Protein AF-A0AAN7CCL8-F1 (afdb_monomer)

Mean predicted aligned error: 8.78 Å

InterPro domains:
  IPR057684 Domain of unknown function DUF7924 [PF25545] (1-78)

Organism: NCBI:txid79813

Solvent-accessible surface area (backbone atoms only — not comparable to full-atom values): 4612 Å² total; per-residue (Å²): 134,79,63,68,69,74,47,47,77,41,71,79,48,70,50,79,49,72,57,81,48,33,39,34,36,30,36,28,30,40,47,70,57,92,92,47,74,47,80,46,75,43,83,76,48,75,47,73,21,62,57,80,87,36,76,45,42,58,50,53,55,51,54,51,49,48,47,40,64,74,57,47,45,70,66,66,77,104

pLDDT: mean 79.23, std 10.53, range [45.62, 92.38]

Foldseek 3Di:
DCCLVVQAPDQPDWDWDDDLFKIWIWGKGWHDDPPDIDIDIDTPDMDTQPPPVNPCSCVRVVVVVCCCVVPPVVVPVD

Secondary structure (DSSP, 8-state):
--THHHHBSS--EEEEEE-SSEEEEEEEEEEEETTEEEEEEEEEEEEESSTTTTTTTTHHHHHHHHHIIIIIHHHH--

Nearest PDB structures (foldseek):
  4ydz-assembly1_A  TM=5.433E-01  e=4.514E-01  Caenorhabditis elegans
  3bcy-assembly1_A  TM=6.369E-01  e=2.068E+00  Saccharomyces cerevisiae
  1n1y-assembly1_A  TM=6.994E-01  e=5.819E+00  Trypanosoma rangeli
  8igd-assembly1_A  TM=4.072E-01  e=6.985E+00  Arabidopsis thaliana
  6gtr-assembly1_A  TM=3.247E-01  e=7.889E+00  Escherichia coli

Radius of gyration: 17.1 Å; Cα contacts (8 Å, |Δi|>4): 112; chains: 1; bounding box: 37×26×44 Å

Structure (mmCIF, N/CA/C/O backbone):
data_AF-A0AAN7CCL8-F1
#
_entry.id   AF-A0AAN7CCL8-F1
#
loop_
_atom_site.group_PDB
_atom_site.id
_atom_site.type_symbol
_atom_site.label_atom_id
_atom_site.label_alt_id
_atom_site.label_comp_id
_atom_site.label_asym_id
_atom_site.label_entity_id
_atom_site.label_seq_id
_atom_site.pdbx_PDB_ins_code
_atom_site.Cartn_x
_atom_site.Cartn_y
_atom_site.Cartn_z
_atom_site.occupancy
_atom_site.B_iso_or_equiv
_atom_site.auth_seq_id
_atom_site.auth_comp_id
_atom_site.auth_asym_id
_atom_site.auth_atom_id
_atom_site.pdbx_PDB_model_num
ATOM 1 N N . VAL A 1 1 ? -20.450 15.294 20.727 1.00 45.62 1 VAL A N 1
ATOM 2 C CA . VAL A 1 1 ? -20.350 14.928 19.290 1.00 45.62 1 VAL A CA 1
ATOM 3 C C . VAL A 1 1 ? -19.851 13.494 19.184 1.00 45.62 1 VAL A C 1
ATOM 5 O O . VAL A 1 1 ? -18.753 13.213 19.650 1.00 45.62 1 VAL A O 1
ATOM 8 N N . ASN A 1 2 ? -20.664 12.567 18.672 1.00 52.06 2 ASN A N 1
ATOM 9 C CA . ASN A 1 2 ? -20.375 11.128 18.715 1.00 52.06 2 ASN A CA 1
ATOM 10 C C . ASN A 1 2 ? -19.591 10.674 17.460 1.00 52.06 2 ASN A C 1
ATOM 12 O O . ASN A 1 2 ? -20.132 10.018 16.569 1.00 52.06 2 ASN A O 1
ATOM 16 N N . ARG A 1 3 ? -18.301 11.051 17.394 1.00 61.28 3 ARG A N 1
ATOM 17 C CA . ARG A 1 3 ? -17.370 10.835 16.254 1.00 61.28 3 ARG A CA 1
ATOM 18 C C . ARG A 1 3 ? -17.149 9.364 15.859 1.00 61.28 3 ARG A C 1
ATOM 20 O O . ARG A 1 3 ? -16.603 9.082 14.799 1.00 61.28 3 ARG A O 1
ATOM 27 N N . LYS A 1 4 ? -17.572 8.410 16.695 1.00 56.75 4 LYS A N 1
ATOM 28 C CA . LYS A 1 4 ? -17.444 6.966 16.427 1.00 56.75 4 LYS A CA 1
ATOM 29 C C . LYS A 1 4 ? -18.258 6.520 15.206 1.00 56.75 4 LYS A C 1
ATOM 31 O O . LYS A 1 4 ? -17.808 5.657 14.463 1.00 56.75 4 LYS A O 1
ATOM 36 N N . SER A 1 5 ? -19.421 7.134 14.984 1.00 59.19 5 SER A N 1
ATOM 37 C CA . SER A 1 5 ? -20.293 6.828 13.839 1.00 59.19 5 SER A CA 1
ATOM 38 C C . SER A 1 5 ? -19.714 7.309 12.502 1.00 59.19 5 SER A C 1
ATOM 40 O O . SER A 1 5 ? -19.864 6.641 11.485 1.00 59.19 5 SER A O 1
ATOM 42 N N . GLU A 1 6 ? -18.983 8.427 12.506 1.00 57.59 6 GLU A N 1
ATOM 43 C CA . GLU A 1 6 ? -18.312 8.970 11.317 1.00 57.59 6 GLU A CA 1
ATOM 44 C C . GLU A 1 6 ? -17.126 8.102 10.877 1.00 57.59 6 GLU A C 1
ATOM 46 O O . GLU A 1 6 ? -16.812 8.045 9.685 1.00 57.59 6 GLU A O 1
ATOM 51 N N . ALA A 1 7 ? -16.499 7.411 11.836 1.00 60.62 7 ALA A N 1
ATOM 52 C CA . ALA A 1 7 ? -15.292 6.629 11.616 1.00 60.62 7 ALA A CA 1
ATOM 53 C C . ALA A 1 7 ? -15.538 5.210 11.075 1.00 60.62 7 ALA A C 1
ATOM 55 O O . ALA A 1 7 ? -14.635 4.560 10.542 1.00 60.62 7 ALA A O 1
ATOM 56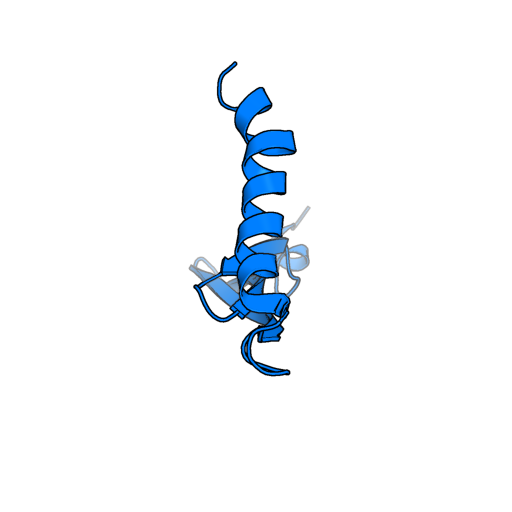 N N . GLN A 1 8 ? -16.762 4.707 11.209 1.00 60.91 8 GLN A N 1
ATOM 57 C CA . GLN A 1 8 ? -17.086 3.321 10.903 1.00 60.91 8 GLN A CA 1
ATOM 58 C C . GLN A 1 8 ? -17.195 3.108 9.382 1.00 60.91 8 GLN A C 1
ATOM 60 O O . GLN A 1 8 ? -17.997 3.740 8.699 1.00 60.91 8 GLN A O 1
ATOM 65 N N . GLY A 1 9 ? -16.374 2.208 8.830 1.00 63.00 9 GLY A N 1
ATOM 66 C CA . GLY A 1 9 ? -16.505 1.731 7.442 1.00 63.00 9 GLY A CA 1
ATOM 67 C C . GLY A 1 9 ? -16.008 2.671 6.332 1.00 63.00 9 GLY A C 1
ATOM 68 O O . GLY A 1 9 ? -15.952 2.251 5.177 1.00 63.00 9 GLY A O 1
ATOM 69 N N . LYS A 1 10 ? -15.594 3.905 6.646 1.00 70.38 10 LYS A N 1
ATOM 70 C CA . LYS A 1 10 ? -14.908 4.791 5.686 1.00 70.38 10 LYS A CA 1
ATOM 71 C C . LYS A 1 10 ? -13.401 4.525 5.694 1.00 70.38 10 LYS A C 1
ATOM 73 O O . LYS A 1 10 ? -12.827 4.216 6.737 1.00 70.38 10 LYS A O 1
ATOM 78 N N . TYR A 1 11 ? -12.737 4.665 4.547 1.00 70.50 11 TYR A N 1
ATOM 79 C CA . TYR A 1 11 ? -11.272 4.614 4.500 1.00 70.50 11 TYR A CA 1
ATOM 80 C C . TYR A 1 11 ? -10.703 5.890 5.121 1.00 70.50 11 TYR A C 1
ATOM 82 O O . TYR A 1 11 ? -10.990 6.983 4.643 1.00 70.50 11 TYR A O 1
ATOM 90 N N . HIS A 1 12 ? -9.930 5.745 6.195 1.00 73.56 12 HIS A N 1
ATOM 91 C CA . HIS A 1 12 ? -9.362 6.875 6.947 1.00 73.56 12 HIS A CA 1
ATOM 92 C C . HIS A 1 12 ? -7.914 7.152 6.567 1.00 73.56 12 HIS A C 1
ATOM 94 O O . HIS A 1 12 ? -7.439 8.279 6.658 1.00 73.56 12 HIS A O 1
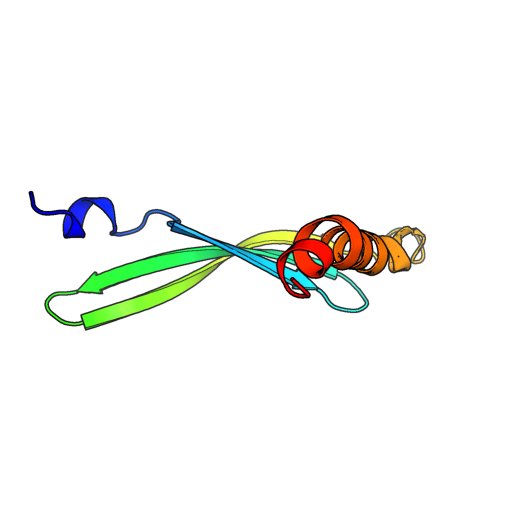ATOM 100 N N . SER A 1 13 ? -7.208 6.114 6.138 1.00 84.38 13 SER A N 1
ATOM 101 C CA . SER A 1 13 ? -5.827 6.202 5.704 1.00 84.38 13 SER A CA 1
ATOM 102 C C . SER A 1 13 ? -5.585 5.231 4.563 1.00 84.38 13 SER A C 1
ATOM 104 O O . SER A 1 13 ? -6.388 4.337 4.278 1.00 84.38 13 SER A O 1
ATOM 106 N N . TRP A 1 14 ? -4.470 5.420 3.879 1.00 88.38 14 TRP A N 1
ATOM 107 C CA . TRP A 1 14 ? -4.034 4.544 2.810 1.00 88.38 14 TRP A CA 1
ATOM 108 C C . TRP A 1 14 ? -2.555 4.228 2.983 1.00 88.38 14 TRP A C 1
ATOM 110 O O . TRP A 1 14 ? -1.813 4.969 3.625 1.00 88.38 14 TRP A O 1
ATOM 120 N N . SER A 1 15 ? -2.131 3.100 2.427 1.00 88.38 15 SER A N 1
ATOM 121 C CA . SER A 1 15 ? -0.717 2.761 2.331 1.00 88.38 15 SER A CA 1
ATOM 122 C C . SER A 1 15 ? -0.390 2.212 0.955 1.00 88.38 15 SER A C 1
ATOM 124 O O . SER A 1 15 ? -1.252 1.679 0.253 1.00 88.38 15 SER A O 1
ATOM 126 N N . ILE A 1 16 ? 0.880 2.330 0.584 1.00 87.81 16 ILE A N 1
ATOM 127 C CA . ILE A 1 16 ? 1.429 1.720 -0.619 1.00 87.81 16 ILE A CA 1
ATOM 128 C C . ILE A 1 16 ? 2.383 0.620 -0.171 1.00 87.81 16 ILE A C 1
ATOM 130 O O . ILE A 1 16 ? 3.291 0.856 0.619 1.00 87.81 16 ILE A O 1
ATOM 134 N N . SER A 1 17 ? 2.153 -0.592 -0.657 1.00 87.56 17 SER A N 1
ATOM 135 C CA . SER A 1 17 ? 3.071 -1.721 -0.520 1.00 87.56 17 SER A CA 1
ATOM 136 C C . SER A 1 17 ? 3.683 -1.996 -1.881 1.00 87.56 17 SER A C 1
ATOM 138 O O . SER A 1 17 ? 2.971 -1.961 -2.883 1.00 87.56 17 SER A O 1
ATOM 140 N N . HIS A 1 18 ? 4.978 -2.271 -1.932 1.00 83.38 18 HIS A N 1
ATOM 141 C CA . HIS A 1 18 ? 5.657 -2.576 -3.180 1.00 83.38 18 HIS A CA 1
ATOM 142 C C . HIS A 1 18 ? 6.633 -3.736 -3.003 1.00 83.38 18 HIS A C 1
ATOM 144 O O . HIS A 1 18 ? 7.173 -3.951 -1.919 1.00 83.38 18 HIS A O 1
ATOM 150 N N . ASP A 1 19 ? 6.854 -4.462 -4.089 1.00 79.50 19 ASP A N 1
ATOM 151 C CA . ASP A 1 19 ? 7.903 -5.464 -4.237 1.00 79.50 19 ASP A CA 1
ATOM 152 C C . ASP A 1 19 ? 8.598 -5.263 -5.599 1.00 79.50 19 ASP A C 1
ATOM 154 O O . ASP A 1 19 ? 8.375 -4.256 -6.278 1.00 79.50 19 ASP A O 1
ATOM 158 N N . SER A 1 20 ? 9.485 -6.179 -5.991 1.00 74.19 20 SER A N 1
ATOM 159 C CA . SER A 1 20 ? 10.206 -6.100 -7.271 1.00 74.19 20 SER A CA 1
ATOM 160 C C . SER A 1 20 ? 9.300 -6.224 -8.501 1.00 74.19 20 SER A C 1
ATOM 162 O O . SER A 1 20 ? 9.736 -5.927 -9.612 1.00 74.19 20 SER A O 1
ATOM 164 N N . ARG A 1 21 ? 8.052 -6.663 -8.320 1.00 77.12 21 ARG A N 1
ATOM 165 C CA . ARG A 1 21 ? 7.102 -6.962 -9.389 1.00 77.12 21 ARG A CA 1
ATOM 166 C C . ARG A 1 21 ? 5.932 -5.990 -9.423 1.00 77.12 21 ARG A C 1
ATOM 168 O O . ARG A 1 21 ? 5.403 -5.740 -10.500 1.00 77.12 21 ARG A O 1
ATOM 175 N N . CYS A 1 22 ? 5.480 -5.469 -8.289 1.00 82.75 22 CYS A N 1
ATOM 176 C CA . CYS A 1 22 ? 4.234 -4.717 -8.241 1.00 82.75 22 CYS A CA 1
ATOM 177 C C . CYS A 1 22 ? 4.195 -3.641 -7.153 1.00 82.75 22 CYS A C 1
ATOM 179 O O . CYS A 1 22 ? 4.944 -3.665 -6.177 1.00 82.75 22 CYS A O 1
ATOM 181 N N . ALA A 1 23 ? 3.265 -2.703 -7.321 1.00 85.44 23 ALA A N 1
ATOM 182 C CA . ALA A 1 23 ? 2.877 -1.729 -6.308 1.00 85.44 23 ALA A CA 1
ATOM 183 C C . ALA A 1 23 ? 1.372 -1.845 -6.049 1.00 85.44 23 ALA A C 1
ATOM 185 O O . ALA A 1 23 ? 0.567 -1.928 -6.978 1.00 85.44 23 ALA A O 1
ATOM 186 N N . ARG A 1 24 ? 0.975 -1.867 -4.778 1.00 90.00 24 ARG A N 1
ATOM 187 C CA . ARG A 1 24 ? -0.406 -2.065 -4.327 1.00 90.00 24 ARG A CA 1
ATOM 188 C C . ARG A 1 24 ? -0.802 -0.942 -3.381 1.00 90.00 24 ARG A C 1
ATOM 190 O O . ARG A 1 24 ? -0.120 -0.702 -2.388 1.00 90.00 24 ARG A O 1
ATOM 197 N N . ILE A 1 25 ? -1.921 -0.293 -3.674 1.00 90.69 25 ILE A N 1
ATOM 198 C CA . ILE A 1 25 ? -2.533 0.728 -2.826 1.00 90.69 25 ILE A CA 1
ATOM 199 C C . ILE A 1 25 ? -3.598 0.046 -1.975 1.00 90.69 25 ILE A C 1
ATOM 201 O O . ILE A 1 25 ? -4.506 -0.599 -2.506 1.00 90.69 25 ILE A O 1
ATOM 205 N N . TYR A 1 26 ? -3.501 0.210 -0.662 1.00 92.38 26 TYR A N 1
ATOM 206 C CA . TYR A 1 26 ? -4.478 -0.274 0.301 1.00 92.38 26 TYR A CA 1
ATOM 207 C C . TYR A 1 26 ? -5.192 0.895 0.958 1.00 92.38 26 TYR A C 1
ATOM 209 O O . TYR A 1 26 ? -4.547 1.852 1.374 1.00 92.38 26 TYR A O 1
ATOM 217 N N . GLY A 1 27 ? -6.508 0.787 1.096 1.00 90.94 27 GLY A N 1
ATOM 218 C CA . GLY A 1 27 ? -7.290 1.627 1.992 1.00 90.94 27 GLY A CA 1
ATOM 219 C C . GLY A 1 27 ? -7.438 0.929 3.335 1.00 90.94 27 GLY A C 1
ATOM 220 O O . GLY A 1 27 ? -7.794 -0.251 3.380 1.00 90.94 27 GLY A O 1
ATOM 221 N N . HIS A 1 28 ? -7.194 1.652 4.420 1.00 90.19 28 HIS A N 1
ATOM 222 C CA . HIS A 1 28 ? -7.373 1.170 5.785 1.00 90.19 28 HIS A CA 1
ATOM 223 C C . HIS A 1 28 ? -8.632 1.769 6.389 1.00 90.19 28 HIS A C 1
ATOM 225 O O . HIS A 1 28 ? -8.926 2.956 6.213 1.00 90.19 28 HIS A O 1
ATOM 231 N N . TYR A 1 29 ? -9.378 0.939 7.103 1.00 88.38 29 TYR A N 1
ATOM 232 C CA . TYR A 1 29 ? -10.586 1.347 7.801 1.00 88.38 29 TYR A CA 1
ATOM 233 C C . TYR A 1 29 ? -10.676 0.643 9.150 1.00 88.38 29 TYR A C 1
ATOM 235 O O . TYR A 1 29 ? -10.209 -0.487 9.325 1.00 88.38 29 TYR A O 1
ATOM 243 N N . ALA A 1 30 ? -11.289 1.330 10.105 1.00 86.12 30 ALA A N 1
ATOM 244 C CA . ALA A 1 30 ? -11.616 0.765 11.398 1.00 86.12 30 ALA A CA 1
ATOM 245 C C . ALA A 1 30 ? -13.072 0.287 11.394 1.00 86.12 30 ALA A C 1
ATOM 247 O O . ALA A 1 30 ? -13.972 0.947 10.861 1.00 86.12 30 ALA A O 1
ATOM 248 N N . ARG A 1 31 ? -13.310 -0.867 12.012 1.00 83.12 31 ARG A N 1
ATOM 249 C CA . ARG A 1 31 ? -14.642 -1.310 12.411 1.00 83.12 31 ARG A CA 1
ATOM 250 C C . ARG A 1 31 ? -14.693 -1.268 13.930 1.00 83.12 31 ARG A C 1
ATOM 252 O O . ARG A 1 31 ? -13.980 -2.012 14.596 1.00 83.12 31 ARG A O 1
ATOM 259 N N . ILE A 1 32 ? -15.514 -0.363 14.443 1.00 83.44 32 ILE A N 1
ATOM 260 C CA . ILE A 1 32 ? -15.768 -0.206 15.873 1.00 83.44 32 ILE A CA 1
ATOM 261 C C . ILE A 1 32 ? -16.958 -1.105 16.212 1.00 83.44 32 ILE A C 1
ATOM 263 O O . ILE A 1 32 ? -17.986 -1.008 15.543 1.00 83.44 32 ILE A O 1
ATOM 267 N N . ASP A 1 33 ? -16.815 -1.986 17.194 1.00 82.94 33 ASP A N 1
ATOM 268 C CA . ASP A 1 33 ? -17.864 -2.881 17.689 1.00 82.94 33 ASP A CA 1
ATOM 269 C C . ASP A 1 33 ? -17.892 -2.793 19.223 1.00 82.94 33 ASP A C 1
ATOM 271 O O . ASP A 1 33 ? -17.071 -3.386 19.921 1.00 82.94 33 ASP A O 1
ATOM 275 N N . GLY A 1 34 ? -18.764 -1.933 19.755 1.00 82.56 34 GLY A N 1
ATOM 276 C CA . GLY A 1 34 ? -18.795 -1.617 21.186 1.00 82.56 34 GLY A CA 1
ATOM 277 C C . GLY A 1 34 ? -17.501 -0.956 21.687 1.00 82.56 34 GLY A C 1
ATOM 278 O O . GLY A 1 34 ? -17.184 0.178 21.308 1.00 82.56 34 GLY A O 1
ATOM 279 N N . SER A 1 35 ? -16.786 -1.644 22.585 1.00 84.44 35 SER A N 1
ATOM 280 C CA . SER A 1 35 ? -15.467 -1.243 23.104 1.00 84.44 35 SER A CA 1
ATOM 281 C C . SER A 1 35 ? -14.306 -1.669 22.206 1.00 84.44 35 SER A C 1
ATOM 283 O O . SER A 1 35 ? -13.223 -1.093 22.310 1.00 84.44 35 SER A O 1
ATOM 285 N N . ASP A 1 36 ? -14.522 -2.633 21.311 1.00 84.56 36 ASP A N 1
ATOM 286 C CA . ASP A 1 36 ? -13.469 -3.192 20.474 1.00 84.56 36 ASP A CA 1
ATOM 287 C C . ASP A 1 36 ? -13.338 -2.411 19.168 1.00 84.56 36 ASP A C 1
ATOM 289 O O . ASP A 1 36 ? -14.314 -2.097 18.486 1.00 84.56 36 ASP A O 1
ATOM 293 N N . THR A 1 37 ? -12.101 -2.104 18.784 1.00 84.81 37 THR A N 1
ATOM 294 C CA . THR A 1 37 ? -11.794 -1.500 17.483 1.00 84.81 37 THR A CA 1
ATOM 295 C C . THR A 1 37 ? -10.892 -2.436 16.700 1.00 84.81 37 THR A C 1
ATOM 297 O O . THR A 1 37 ? -9.765 -2.710 17.106 1.00 84.81 37 THR A O 1
ATOM 300 N N . LYS A 1 38 ? -11.384 -2.922 15.560 1.00 88.44 38 LYS A N 1
ATOM 301 C CA . LYS A 1 38 ? -10.627 -3.786 14.648 1.00 88.44 38 LYS A CA 1
ATOM 302 C C . LYS A 1 38 ? -10.194 -2.989 13.425 1.00 88.44 38 LYS A C 1
ATOM 304 O O . LYS A 1 38 ? -10.990 -2.246 12.851 1.00 88.44 38 LYS A O 1
ATOM 309 N N . TYR A 1 39 ? -8.944 -3.167 13.015 1.00 87.00 39 TYR A N 1
ATOM 310 C CA . TYR A 1 39 ? -8.368 -2.491 11.856 1.00 87.00 39 TYR A CA 1
ATOM 311 C C . TYR A 1 39 ? -8.253 -3.455 10.686 1.00 87.00 39 TYR A C 1
ATOM 313 O O . TYR A 1 39 ? -7.730 -4.562 10.821 1.00 87.00 39 TYR A O 1
ATOM 321 N N . TYR A 1 40 ? -8.726 -3.014 9.528 1.00 89.25 40 TYR A N 1
ATOM 322 C CA . TYR A 1 40 ? -8.710 -3.793 8.302 1.00 89.25 40 TYR A CA 1
ATOM 323 C C . TYR A 1 40 ? -8.084 -2.981 7.178 1.00 89.25 40 TYR A C 1
ATOM 325 O O . TYR A 1 40 ? -8.183 -1.753 7.142 1.00 89.25 40 TYR A O 1
ATOM 333 N N . ARG A 1 41 ? -7.492 -3.688 6.213 1.00 90.19 41 ARG A N 1
ATOM 334 C CA . ARG A 1 41 ? -7.030 -3.103 4.954 1.00 90.19 41 ARG A CA 1
ATOM 335 C C . ARG A 1 41 ? -7.705 -3.787 3.778 1.00 90.19 41 ARG A C 1
ATOM 337 O O . ARG A 1 41 ? -7.855 -5.008 3.772 1.00 90.19 41 ARG A O 1
ATOM 344 N N . ARG A 1 42 ? -8.056 -3.015 2.755 1.00 89.69 42 ARG A N 1
ATOM 345 C CA . ARG A 1 42 ? -8.563 -3.522 1.476 1.00 89.69 42 ARG A CA 1
ATOM 346 C C . ARG A 1 42 ? -7.699 -2.996 0.342 1.00 89.69 42 ARG A C 1
ATOM 348 O O . ARG A 1 42 ? -7.379 -1.812 0.315 1.00 89.69 42 ARG A O 1
ATOM 355 N N . ALA A 1 43 ? -7.333 -3.864 -0.597 1.00 91.56 43 ALA A N 1
ATOM 356 C CA . ALA A 1 43 ? -6.656 -3.431 -1.813 1.00 91.56 43 ALA A CA 1
ATOM 357 C C . ALA A 1 43 ? -7.605 -2.550 -2.643 1.00 91.56 43 ALA A C 1
ATOM 359 O O . ALA A 1 43 ? -8.70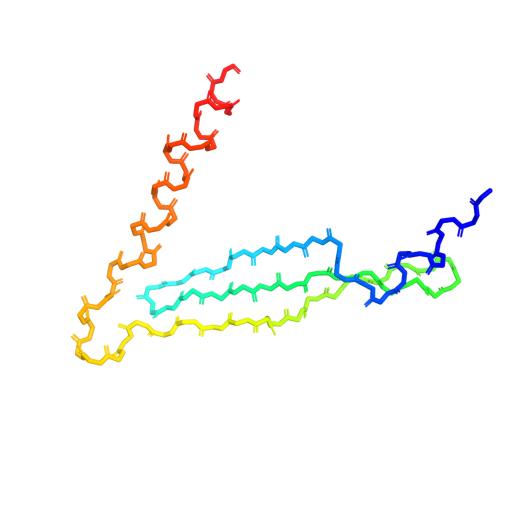8 -2.976 -2.983 1.00 91.56 43 ALA A O 1
ATOM 360 N N . ILE A 1 44 ? -7.175 -1.325 -2.943 1.00 89.44 44 ILE A N 1
ATOM 361 C CA . ILE A 1 44 ? -7.878 -0.388 -3.829 1.00 89.44 44 ILE A CA 1
ATOM 362 C C . ILE A 1 44 ? -7.434 -0.634 -5.272 1.00 89.44 44 ILE A C 1
ATOM 364 O O . ILE A 1 44 ? -8.259 -0.731 -6.178 1.00 89.44 44 ILE A O 1
ATOM 368 N N . LYS A 1 45 ? -6.119 -0.748 -5.488 1.00 88.62 45 LYS A N 1
ATOM 369 C CA . LYS A 1 45 ? -5.530 -0.957 -6.813 1.00 88.62 45 LYS A CA 1
ATOM 370 C C . LYS A 1 45 ? -4.194 -1.680 -6.698 1.00 88.62 45 LYS A C 1
ATOM 372 O O . LYS A 1 45 ? -3.444 -1.449 -5.753 1.00 88.62 45 LYS A O 1
ATOM 377 N N . ALA A 1 46 ? -3.894 -2.520 -7.681 1.00 87.56 46 ALA A N 1
ATOM 378 C CA . ALA A 1 46 ? -2.590 -3.139 -7.861 1.00 87.56 46 ALA A CA 1
ATOM 379 C C . ALA A 1 46 ? -2.069 -2.838 -9.271 1.00 87.56 46 ALA A C 1
ATOM 381 O O . ALA A 1 46 ? -2.842 -2.849 -10.232 1.00 87.56 46 ALA A O 1
ATOM 382 N N . PHE A 1 47 ? -0.772 -2.572 -9.367 1.00 82.44 47 PHE A N 1
ATOM 383 C CA . PHE A 1 47 ? -0.026 -2.370 -10.603 1.00 82.44 47 PHE A CA 1
ATOM 384 C C . PHE A 1 47 ? 1.030 -3.463 -10.690 1.00 82.44 47 PHE A C 1
ATOM 386 O O . PHE A 1 47 ? 1.895 -3.523 -9.820 1.00 82.44 47 PHE A O 1
ATOM 393 N N . ASP A 1 48 ? 0.937 -4.332 -11.693 1.00 82.81 48 ASP A N 1
ATOM 394 C CA . ASP A 1 48 ? 1.956 -5.339 -11.992 1.00 82.81 48 ASP A CA 1
ATOM 395 C C . ASP A 1 48 ? 2.885 -4.790 -13.082 1.00 82.81 48 ASP A C 1
ATOM 397 O O . ASP A 1 48 ? 2.414 -4.271 -14.093 1.00 82.81 48 ASP A O 1
ATOM 401 N N . PHE A 1 49 ? 4.192 -4.878 -12.861 1.00 76.25 49 PHE A N 1
ATOM 402 C CA . PHE A 1 49 ? 5.238 -4.359 -13.741 1.00 76.25 49 PHE A CA 1
ATOM 403 C C . PHE A 1 49 ? 5.980 -5.464 -14.500 1.00 76.25 49 PHE A C 1
ATOM 405 O O . PHE A 1 49 ? 6.912 -5.173 -15.246 1.00 76.25 49 PHE A O 1
ATOM 412 N N . THR A 1 50 ? 5.583 -6.729 -14.328 1.00 72.62 50 THR A N 1
ATOM 413 C CA . THR A 1 50 ? 6.099 -7.855 -15.133 1.00 72.62 50 THR A CA 1
ATOM 414 C C . THR A 1 50 ? 5.442 -7.952 -16.509 1.00 72.62 50 THR A C 1
ATOM 416 O O . THR A 1 50 ? 5.897 -8.703 -17.368 1.00 72.62 50 THR A O 1
ATOM 419 N N . VAL A 1 51 ? 4.398 -7.159 -16.748 1.00 67.88 51 VAL A N 1
ATOM 420 C CA . VAL A 1 51 ? 3.723 -7.047 -18.044 1.00 67.88 51 VAL A CA 1
ATOM 421 C C . VAL A 1 51 ? 4.652 -6.354 -19.055 1.00 67.88 51 VAL A C 1
ATOM 423 O O . VAL A 1 51 ? 5.447 -5.497 -18.676 1.00 67.88 51 VAL A O 1
ATOM 426 N N . GLN A 1 52 ? 4.558 -6.712 -20.342 1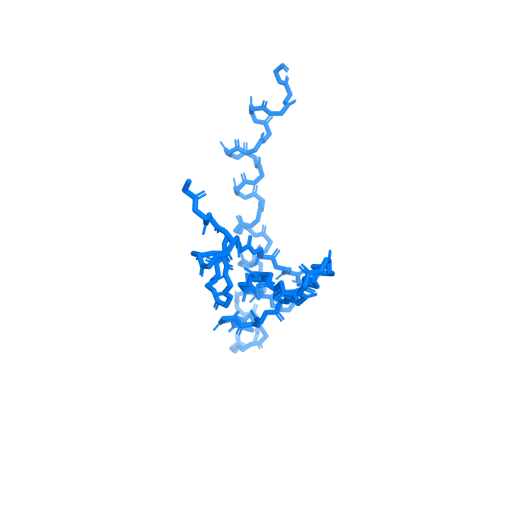.00 70.81 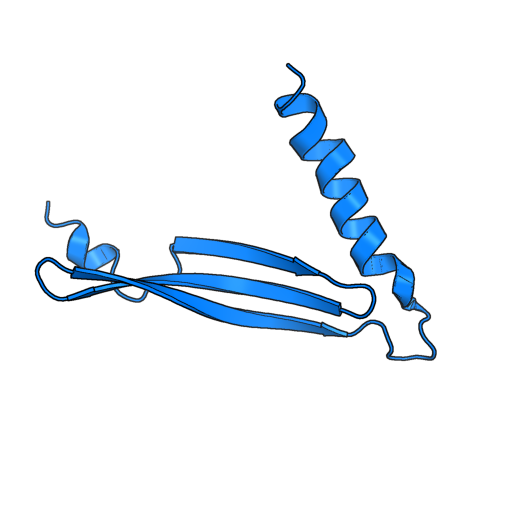52 GLN A N 1
ATOM 427 C CA . GLN A 1 52 ? 5.422 -6.186 -21.419 1.00 70.81 52 GLN A CA 1
ATOM 428 C C . GLN A 1 52 ? 6.930 -6.422 -21.179 1.00 70.81 52 GLN A C 1
ATOM 430 O O . GLN A 1 52 ? 7.731 -5.495 -21.282 1.00 70.81 52 GLN A O 1
ATOM 435 N N . ASP A 1 53 ? 7.313 -7.656 -20.833 1.00 68.44 53 ASP A N 1
ATOM 436 C CA . ASP A 1 53 ? 8.717 -8.081 -20.667 1.00 68.44 53 ASP A CA 1
ATOM 437 C C . ASP A 1 53 ? 9.508 -7.268 -19.618 1.00 68.44 53 ASP A C 1
ATOM 439 O O . ASP A 1 53 ? 10.706 -7.007 -19.728 1.00 68.44 53 ASP A O 1
ATOM 443 N N . GLY A 1 54 ? 8.816 -6.801 -18.574 1.00 67.81 54 GLY A N 1
ATOM 444 C CA . GLY A 1 54 ? 9.452 -6.055 -17.490 1.00 67.81 54 GLY A CA 1
ATOM 445 C C . GLY A 1 54 ? 9.941 -4.662 -17.891 1.00 67.81 54 GLY A C 1
ATOM 446 O O . GLY A 1 54 ? 10.799 -4.104 -17.198 1.00 67.81 54 GLY A O 1
ATOM 447 N N . LYS A 1 55 ? 9.398 -4.076 -18.967 1.00 74.50 55 LYS A N 1
ATOM 448 C CA . LYS A 1 55 ? 9.684 -2.694 -19.392 1.00 74.50 55 LYS A CA 1
ATOM 449 C C . LYS A 1 55 ? 9.587 -1.693 -18.234 1.00 74.50 55 LYS A C 1
ATOM 451 O O . LYS A 1 55 ? 10.430 -0.808 -18.109 1.00 74.50 55 LYS A O 1
ATOM 456 N N . ASP A 1 56 ? 8.617 -1.896 -17.343 1.00 72.19 56 ASP A N 1
ATOM 457 C CA . ASP A 1 56 ? 8.348 -1.023 -16.198 1.00 72.19 56 ASP A CA 1
ATOM 458 C C . ASP A 1 56 ? 8.867 -1.570 -14.857 1.00 72.19 56 ASP A C 1
ATOM 460 O O . ASP A 1 56 ? 8.509 -1.050 -13.799 1.00 72.19 56 ASP A O 1
ATOM 464 N N . LYS A 1 57 ? 9.748 -2.582 -14.856 1.00 70.75 57 LYS A N 1
ATOM 465 C CA . LYS A 1 57 ? 10.230 -3.239 -13.619 1.00 70.75 57 LYS A CA 1
ATOM 466 C C . LYS A 1 57 ? 10.835 -2.279 -12.587 1.00 70.75 57 LYS A C 1
ATOM 468 O O . LYS A 1 57 ? 10.757 -2.511 -11.387 1.00 70.75 57 LYS A O 1
ATOM 473 N N . TRP A 1 58 ? 11.416 -1.167 -13.041 1.00 73.88 58 TRP A N 1
ATOM 474 C CA . TRP A 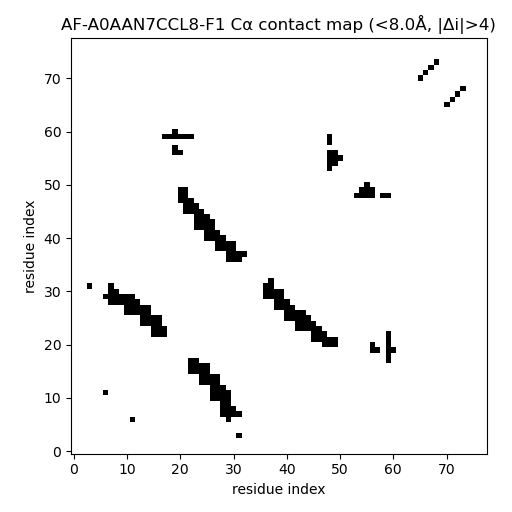1 58 ? 12.016 -0.152 -12.168 1.00 73.88 58 TRP A CA 1
ATOM 475 C C . TRP A 1 58 ? 11.047 0.957 -11.750 1.00 73.88 58 TRP A C 1
ATOM 477 O O . TRP A 1 58 ? 11.413 1.808 -10.938 1.00 73.88 58 TRP A O 1
ATOM 487 N N . THR A 1 59 ? 9.825 0.979 -12.279 1.00 76.44 59 THR A N 1
ATOM 488 C CA . THR A 1 59 ? 8.858 2.058 -12.049 1.00 76.44 59 THR A CA 1
ATOM 489 C C . THR A 1 59 ? 8.410 2.108 -10.589 1.00 76.44 59 THR A C 1
ATOM 491 O O . THR A 1 59 ? 8.414 3.190 -10.002 1.00 76.44 59 THR A O 1
ATOM 494 N N . ALA A 1 60 ? 8.141 0.956 -9.957 1.00 70.12 60 ALA A N 1
ATOM 495 C CA . ALA A 1 60 ? 7.815 0.880 -8.526 1.00 70.12 60 ALA A CA 1
ATOM 496 C C . ALA A 1 60 ? 8.933 1.473 -7.653 1.00 70.12 60 ALA A C 1
ATOM 498 O O . ALA A 1 60 ? 8.696 2.331 -6.803 1.00 70.12 60 ALA A O 1
ATOM 499 N N . TYR A 1 61 ? 10.172 1.044 -7.915 1.00 75.12 61 TYR A N 1
ATOM 500 C CA . TYR A 1 61 ? 11.356 1.500 -7.193 1.00 75.12 61 TYR A CA 1
ATOM 501 C C . TYR A 1 61 ? 11.597 2.997 -7.392 1.00 75.12 61 TYR A C 1
ATOM 503 O O . TYR A 1 61 ? 11.817 3.713 -6.420 1.00 75.12 61 TYR A O 1
ATOM 511 N N . ARG A 1 62 ? 11.502 3.502 -8.629 1.00 80.06 62 ARG A N 1
ATOM 512 C CA . ARG A 1 62 ? 11.667 4.933 -8.931 1.00 80.06 62 ARG A CA 1
ATOM 513 C C . ARG A 1 62 ? 10.594 5.787 -8.265 1.00 80.06 62 ARG A C 1
ATOM 515 O O . ARG A 1 62 ? 10.930 6.846 -7.745 1.00 80.06 62 ARG A O 1
ATOM 522 N N . PHE A 1 63 ? 9.341 5.334 -8.264 1.00 75.50 63 PHE A N 1
ATOM 523 C CA . PHE A 1 63 ? 8.235 6.034 -7.614 1.00 75.50 63 PHE A CA 1
ATOM 524 C C . PHE A 1 63 ? 8.478 6.189 -6.106 1.00 75.50 63 PHE A C 1
AT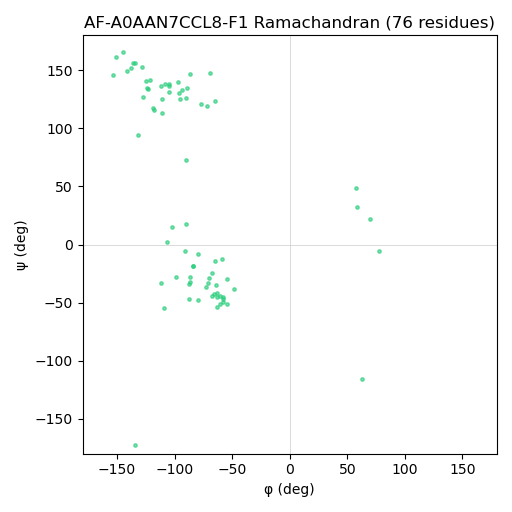OM 526 O O . PHE A 1 63 ? 8.442 7.305 -5.589 1.00 75.50 63 PHE A O 1
ATOM 533 N N . ILE A 1 64 ? 8.812 5.091 -5.418 1.00 76.88 64 ILE A N 1
ATOM 534 C CA . ILE A 1 64 ? 9.084 5.104 -3.973 1.00 76.88 64 ILE A CA 1
ATOM 535 C C . ILE A 1 64 ? 10.360 5.878 -3.654 1.00 76.88 64 ILE A C 1
ATOM 537 O O . ILE A 1 64 ? 10.353 6.712 -2.753 1.00 76.88 64 ILE A O 1
ATOM 541 N N . LYS A 1 65 ? 11.436 5.660 -4.419 1.00 82.56 65 LYS A N 1
ATOM 542 C CA . LYS A 1 65 ? 12.695 6.392 -4.266 1.00 82.56 65 LYS A CA 1
ATOM 543 C C . LYS A 1 65 ? 12.443 7.895 -4.344 1.00 82.56 65 LYS A C 1
ATOM 545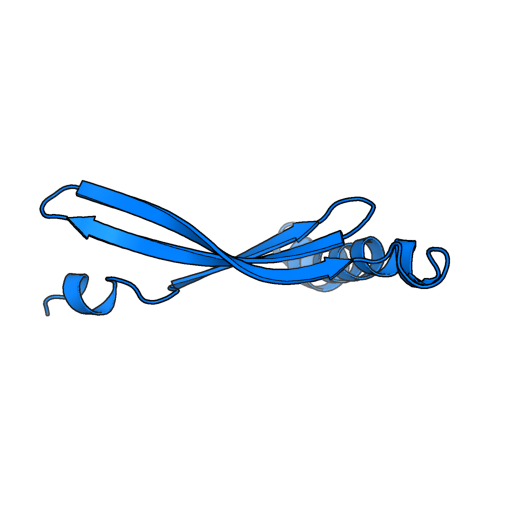 O O . LYS A 1 65 ? 12.828 8.618 -3.435 1.00 82.56 65 LYS A O 1
ATOM 550 N N . LYS A 1 66 ? 11.742 8.350 -5.384 1.00 83.69 66 LYS A N 1
ATOM 551 C CA . LYS A 1 66 ? 11.411 9.766 -5.553 1.00 83.69 66 LYS A CA 1
ATOM 552 C C . LYS A 1 66 ? 10.621 10.305 -4.359 1.00 83.69 66 LYS A C 1
ATOM 554 O O . LYS A 1 66 ? 10.983 11.334 -3.813 1.00 83.69 66 LYS A O 1
ATOM 559 N N . PHE A 1 67 ? 9.597 9.586 -3.900 1.00 83.44 67 PHE A N 1
ATOM 560 C CA . PHE A 1 67 ? 8.827 9.996 -2.724 1.00 83.44 67 PHE A CA 1
ATOM 561 C C . PHE A 1 67 ? 9.687 10.093 -1.450 1.00 83.44 67 PHE A C 1
ATOM 563 O O . PHE A 1 67 ? 9.592 11.073 -0.714 1.00 83.44 67 PHE A O 1
ATOM 570 N N . ILE A 1 68 ? 10.556 9.110 -1.194 1.00 82.50 68 ILE A N 1
ATOM 571 C CA . ILE A 1 68 ? 11.434 9.118 -0.018 1.00 82.50 68 ILE A CA 1
ATOM 572 C C . ILE A 1 68 ? 12.400 10.300 -0.079 1.00 82.50 68 ILE A C 1
ATOM 574 O O . ILE A 1 68 ? 12.445 11.074 0.869 1.00 82.50 68 ILE A O 1
ATOM 578 N N . TYR A 1 69 ? 13.153 10.452 -1.168 1.00 87.19 69 TYR A N 1
ATOM 579 C CA . TYR A 1 69 ? 14.198 11.476 -1.254 1.00 87.19 69 TYR A CA 1
ATOM 580 C C . TYR A 1 69 ? 13.637 12.895 -1.390 1.00 87.19 69 TYR A C 1
ATOM 582 O O . TYR A 1 69 ? 14.196 13.809 -0.788 1.00 87.19 69 TYR A O 1
ATOM 590 N N . ASP A 1 70 ? 12.537 13.080 -2.123 1.00 88.25 70 ASP A N 1
ATOM 591 C CA . ASP A 1 70 ? 12.011 14.419 -2.412 1.00 88.25 70 ASP A CA 1
ATOM 592 C C . ASP A 1 70 ? 11.059 14.920 -1.314 1.00 88.25 70 ASP A C 1
ATOM 594 O O . ASP A 1 70 ? 11.020 16.119 -1.045 1.00 88.25 70 ASP A O 1
ATOM 598 N N . PHE A 1 71 ? 10.285 14.030 -0.676 1.00 85.31 71 PHE A N 1
ATOM 599 C CA . PHE A 1 71 ? 9.268 14.425 0.309 1.00 85.31 71 PHE A CA 1
ATOM 600 C C . PHE A 1 71 ? 9.628 14.053 1.745 1.00 85.31 71 PHE A C 1
ATOM 602 O O . PHE A 1 71 ? 9.585 14.910 2.626 1.00 85.31 71 PHE A O 1
ATOM 609 N N . TRP A 1 72 ? 9.934 12.782 2.014 1.00 85.50 72 TRP A N 1
ATOM 610 C CA . TRP A 1 72 ? 10.060 12.310 3.397 1.00 85.50 72 TRP A CA 1
ATOM 611 C C . TRP A 1 72 ? 11.413 12.665 4.026 1.00 85.50 72 TRP A C 1
ATOM 613 O O . TRP A 1 72 ? 11.461 13.211 5.127 1.00 85.50 72 TRP A O 1
ATOM 623 N N . LEU A 1 73 ? 12.511 12.399 3.317 1.00 89.94 73 LEU A N 1
ATOM 624 C CA . LEU A 1 73 ? 13.878 12.548 3.812 1.00 89.94 73 LEU A CA 1
ATOM 625 C C . LEU A 1 73 ? 14.200 13.983 4.278 1.00 89.94 73 LEU A C 1
ATOM 627 O O . LEU A 1 73 ? 14.730 14.117 5.381 1.00 89.94 73 LEU A O 1
ATOM 631 N N . PRO A 1 74 ? 13.837 15.058 3.541 1.00 90.75 74 PRO A N 1
ATOM 632 C CA . PRO A 1 74 ? 14.122 16.428 3.975 1.00 90.75 74 PRO A CA 1
ATOM 633 C C . PRO A 1 74 ? 13.337 16.856 5.222 1.00 90.75 74 PRO A C 1
ATOM 635 O O . PRO A 1 74 ? 13.755 17.772 5.924 1.00 90.75 74 PRO A O 1
ATOM 638 N N . GLY A 1 75 ? 12.180 16.237 5.480 1.00 87.25 75 GLY A N 1
ATOM 639 C CA . GLY A 1 75 ? 11.381 16.488 6.680 1.00 87.25 75 GLY A CA 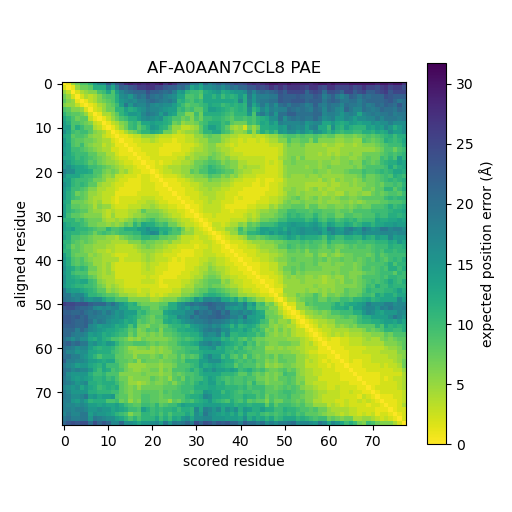1
ATOM 640 C C . GLY A 1 75 ? 11.801 15.634 7.876 1.00 87.25 75 GLY A C 1
ATOM 641 O O . GLY A 1 75 ? 11.617 16.063 9.008 1.00 87.25 75 GLY A O 1
ATOM 642 N N . HIS A 1 76 ? 12.355 14.444 7.630 1.00 83.88 76 HIS A N 1
ATOM 643 C CA . HIS A 1 76 ? 12.735 13.497 8.677 1.00 83.88 76 HIS A CA 1
ATOM 644 C C . HIS A 1 76 ? 14.142 13.728 9.243 1.00 83.88 76 HIS A C 1
ATOM 646 O O . HIS A 1 76 ? 14.363 13.463 10.417 1.00 83.88 76 HIS A O 1
ATOM 652 N N . LEU A 1 77 ? 15.086 14.207 8.425 1.00 83.94 77 LEU A N 1
ATOM 653 C CA . LEU A 1 77 ? 16.467 14.496 8.846 1.00 83.94 77 LEU A CA 1
ATOM 654 C C . LEU A 1 77 ? 16.672 15.935 9.363 1.00 83.94 77 LEU A C 1
ATOM 656 O O . LEU A 1 77 ? 17.806 16.412 9.391 1.00 83.94 77 LEU A O 1
ATOM 660 N N . ARG A 1 78 ? 15.594 16.640 9.715 1.00 64.38 78 ARG A N 1
ATOM 661 C CA . ARG A 1 78 ? 15.650 17.980 10.317 1.00 64.38 78 ARG A CA 1
ATOM 662 C C . ARG A 1 78 ? 15.701 17.924 11.833 1.00 64.38 78 ARG A C 1
ATOM 664 O O . ARG A 1 78 ? 15.048 17.026 12.404 1.00 64.38 78 ARG A O 1
#

Sequence (78 aa):
VNRKSEAQGKYHSWSISHDSRCARIYGHYARIDGSDTKYYRRAIKAFDFTVQDGKDKWTAYRFIKKFIYDFWLPGHLR